Protein AF-A0A7X6UFL4-F1 (afdb_monomer_lite)

Secondary structure (DSSP, 8-state):
-PPP---HHHHHHHHTTSHHHHHHHHHHHHHHHHHHHHHHHHHHTT--HHHHHHHHS--HHHHHHHHH--S-------

Foldseek 3Di:
DDDDDDDPVVVLVVVCVPVVSVVVVVVLVVLVVVLVVVVVVCVVVVHDLVVVCVVVVNDSVVNVCSNPPSDDPPPPPD

Sequence (78 aa):
MSFEKINVKDLVAEKRKDPNFDKEYRKVEQEYKLIEQIVNERKSRNITQKELAAMTGISQQSISRLEREKHIVTANVK

Radius of gyration: 17.08 Å; chains: 1; bounding box: 49×36×34 Å

Structure (mmCIF, N/CA/C/O backbone):
data_AF-A0A7X6UFL4-F1
#
_entry.id   AF-A0A7X6UFL4-F1
#
loop_
_atom_site.group_PDB
_atom_site.id
_atom_site.type_symbol
_atom_site.label_atom_id
_atom_site.label_alt_id
_atom_site.label_comp_id
_atom_site.label_asym_id
_atom_site.label_entity_id
_atom_site.label_seq_id
_atom_site.pdbx_PDB_ins_code
_atom_site.Cartn_x
_atom_site.Cartn_y
_atom_site.Cartn_z
_atom_site.occupancy
_atom_site.B_iso_or_equiv
_atom_site.auth_seq_id
_atom_site.auth_comp_id
_atom_site.auth_asym_id
_atom_site.auth_atom_id
_atom_site.pdbx_PDB_model_num
ATOM 1 N N . MET A 1 1 ? 32.661 14.213 -5.229 1.00 49.00 1 MET A N 1
ATOM 2 C CA . MET A 1 1 ? 31.827 13.041 -5.562 1.00 49.00 1 MET A CA 1
ATOM 3 C C . MET A 1 1 ? 30.580 13.557 -6.253 1.00 49.00 1 MET A C 1
ATOM 5 O O . MET A 1 1 ? 29.796 14.248 -5.616 1.00 49.00 1 MET A O 1
ATOM 9 N N . SER A 1 2 ? 30.460 13.323 -7.555 1.00 69.62 2 SER A N 1
ATOM 10 C CA . SER A 1 2 ? 29.305 13.737 -8.355 1.00 69.62 2 SER A CA 1
ATOM 11 C C . SER A 1 2 ? 28.238 12.656 -8.228 1.00 69.62 2 SER A C 1
ATOM 13 O O . SER A 1 2 ? 28.511 11.502 -8.546 1.00 69.62 2 SER A O 1
ATOM 15 N N . PHE A 1 3 ? 27.052 12.992 -7.731 1.00 78.81 3 PHE A N 1
ATOM 16 C CA . PHE A 1 3 ? 25.931 12.057 -7.755 1.00 78.81 3 PHE A CA 1
ATOM 17 C C . PHE A 1 3 ? 25.323 12.063 -9.157 1.00 78.81 3 PHE A C 1
ATOM 19 O O . PHE A 1 3 ? 24.850 13.100 -9.622 1.00 78.81 3 PHE A O 1
ATOM 26 N N . GLU A 1 4 ? 25.337 10.918 -9.834 1.00 77.75 4 GLU A N 1
ATOM 27 C CA . GLU A 1 4 ? 24.590 10.748 -11.078 1.00 77.75 4 GLU A CA 1
ATOM 28 C C . GLU A 1 4 ? 23.098 10.605 -10.782 1.00 77.75 4 GLU A C 1
ATOM 30 O O . GLU A 1 4 ? 22.670 9.830 -9.921 1.00 77.75 4 GLU A O 1
ATOM 35 N N . LYS A 1 5 ? 22.283 11.368 -11.514 1.00 79.75 5 LYS A N 1
ATOM 36 C CA . LYS A 1 5 ? 20.830 11.268 -11.434 1.00 79.75 5 LYS A CA 1
ATOM 37 C C . LYS A 1 5 ? 20.378 10.057 -12.238 1.00 79.75 5 LYS A C 1
ATOM 39 O O . LYS A 1 5 ? 20.276 10.107 -13.459 1.00 79.75 5 LYS A O 1
ATOM 44 N N . ILE A 1 6 ? 20.067 8.985 -11.531 1.00 83.31 6 ILE A N 1
ATOM 45 C CA . ILE A 1 6 ? 19.541 7.761 -12.124 1.00 83.31 6 ILE A CA 1
ATOM 46 C C . ILE A 1 6 ? 18.019 7.871 -12.277 1.00 83.31 6 ILE A C 1
ATOM 48 O O . ILE A 1 6 ? 17.310 8.180 -11.315 1.00 83.31 6 ILE A O 1
ATOM 52 N N . ASN A 1 7 ? 17.498 7.571 -13.471 1.00 88.25 7 ASN A N 1
ATOM 53 C CA . ASN A 1 7 ? 16.064 7.375 -13.669 1.00 88.25 7 ASN A CA 1
ATOM 54 C C . ASN A 1 7 ? 15.682 5.917 -13.372 1.00 88.25 7 ASN A C 1
ATOM 56 O O . ASN A 1 7 ? 15.928 5.009 -14.164 1.00 88.25 7 ASN A O 1
ATOM 60 N N . VAL A 1 8 ? 15.047 5.700 -12.220 1.00 86.50 8 VAL A N 1
ATOM 61 C CA . VAL A 1 8 ? 14.626 4.367 -11.761 1.00 86.50 8 VAL A CA 1
ATOM 62 C C . VAL A 1 8 ? 13.626 3.716 -12.724 1.00 86.50 8 VAL A C 1
ATOM 64 O O . VAL A 1 8 ? 13.657 2.501 -12.894 1.00 86.50 8 VAL A O 1
ATOM 67 N N . LYS A 1 9 ? 12.759 4.499 -13.383 1.00 88.00 9 LYS A N 1
ATOM 68 C CA . LYS A 1 9 ? 11.764 3.952 -14.322 1.00 88.00 9 LYS A CA 1
ATOM 69 C C . LYS A 1 9 ? 12.437 3.315 -15.532 1.00 88.00 9 LYS A C 1
ATOM 71 O O . LYS A 1 9 ? 12.075 2.203 -15.907 1.00 88.00 9 LYS A O 1
ATOM 76 N N . ASP A 1 10 ? 13.438 3.994 -16.081 1.00 91.12 10 ASP A N 1
ATOM 77 C CA . ASP A 1 10 ? 14.161 3.531 -17.264 1.00 91.12 10 ASP A CA 1
ATOM 78 C C . ASP A 1 10 ? 14.990 2.284 -16.925 1.00 91.12 10 ASP A C 1
ATOM 80 O O . ASP A 1 10 ? 14.948 1.294 -17.650 1.00 91.12 10 ASP A O 1
ATOM 84 N N . LEU A 1 11 ? 15.649 2.266 -15.759 1.00 91.00 11 LEU A N 1
ATOM 85 C CA . LEU A 1 11 ? 16.370 1.081 -15.281 1.00 91.00 11 LEU A CA 1
ATOM 86 C C . LEU A 1 11 ? 15.465 -0.139 -15.095 1.00 91.00 11 LEU A C 1
ATOM 88 O O . LEU A 1 11 ? 15.843 -1.254 -15.453 1.00 91.00 11 LEU A O 1
ATOM 92 N N . VAL A 1 12 ? 14.279 0.056 -14.516 1.00 90.25 12 VAL A N 1
ATOM 93 C CA . VAL A 1 12 ? 13.311 -1.032 -14.346 1.00 90.25 12 VAL A CA 1
ATOM 94 C C . VAL A 1 12 ? 12.820 -1.513 -15.710 1.00 90.25 12 VAL A C 1
ATOM 96 O O . VAL A 1 12 ? 12.742 -2.719 -15.915 1.00 90.25 12 VAL A O 1
ATOM 99 N N . ALA A 1 13 ? 12.545 -0.613 -16.657 1.00 91.50 13 ALA A N 1
ATOM 100 C CA . ALA A 1 13 ? 12.150 -0.987 -18.015 1.00 91.50 13 ALA A CA 1
ATOM 101 C C . ALA A 1 13 ? 13.226 -1.830 -18.723 1.00 91.50 13 ALA A C 1
ATOM 103 O O . ALA A 1 13 ? 12.901 -2.841 -19.343 1.00 91.50 13 ALA A O 1
ATOM 104 N N . GLU A 1 14 ? 14.503 -1.476 -18.564 1.00 93.00 14 GLU A N 1
ATOM 105 C CA . GLU A 1 14 ? 15.625 -2.268 -19.075 1.00 93.00 14 GLU A CA 1
ATOM 106 C C . GLU A 1 14 ? 15.711 -3.648 -18.410 1.00 93.00 14 GLU A C 1
ATOM 108 O O . GLU A 1 14 ? 15.837 -4.662 -19.095 1.00 93.00 14 GLU A O 1
ATOM 113 N N . LYS A 1 15 ? 15.571 -3.726 -17.080 1.00 91.00 15 LYS A N 1
ATOM 114 C CA . LYS A 1 15 ? 15.581 -5.006 -16.348 1.00 91.00 15 LYS A CA 1
ATOM 115 C C . LYS A 1 15 ? 14.408 -5.913 -16.715 1.00 91.00 15 LYS A C 1
ATOM 117 O O . LYS A 1 15 ? 14.573 -7.127 -16.752 1.00 91.00 15 LYS A O 1
ATOM 122 N N . ARG A 1 16 ? 13.251 -5.341 -17.052 1.00 92.44 16 ARG A N 1
ATOM 123 C CA . ARG A 1 16 ? 12.063 -6.076 -17.516 1.00 92.44 16 ARG A CA 1
ATOM 124 C C . ARG A 1 16 ? 12.212 -6.711 -18.900 1.00 92.44 16 ARG A C 1
ATOM 126 O O . ARG A 1 16 ? 11.328 -7.458 -19.304 1.00 92.44 16 ARG A O 1
ATOM 133 N N . LYS A 1 17 ? 13.312 -6.469 -19.620 1.00 94.25 17 LYS A N 1
ATOM 134 C CA . LYS A 1 17 ? 13.636 -7.243 -20.829 1.00 94.25 17 LYS A CA 1
ATOM 135 C C . LYS A 1 17 ? 14.012 -8.692 -20.504 1.00 94.25 17 LYS A C 1
ATOM 137 O O . LYS A 1 17 ? 13.834 -9.553 -21.359 1.00 94.25 17 LYS A O 1
ATOM 142 N N . ASP A 1 18 ? 14.508 -8.969 -19.294 1.00 95.94 18 ASP A N 1
ATOM 143 C CA . ASP A 1 18 ? 14.736 -10.336 -18.817 1.00 95.94 18 ASP A CA 1
ATOM 144 C C . ASP A 1 18 ? 13.386 -10.992 -18.450 1.00 95.94 18 ASP A C 1
ATOM 146 O O . ASP A 1 18 ? 12.703 -10.509 -17.538 1.00 95.94 18 ASP A O 1
ATOM 150 N N . PRO A 1 19 ? 12.988 -12.097 -19.114 1.00 93.81 19 PRO A N 1
ATOM 151 C CA . PRO A 1 19 ? 11.722 -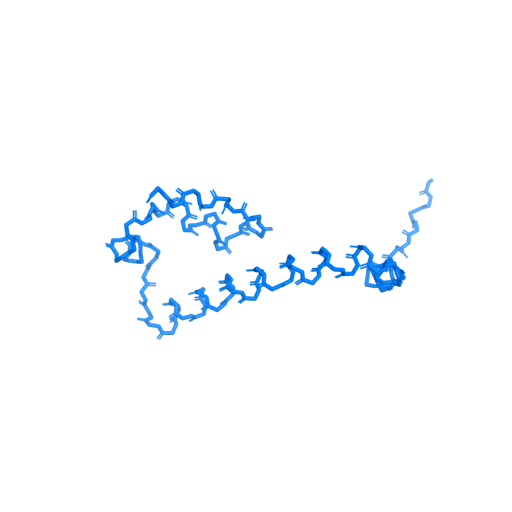12.779 -18.849 1.00 93.81 19 PRO A CA 1
ATOM 152 C C . PRO A 1 19 ? 11.559 -13.262 -17.403 1.00 93.81 19 PRO A C 1
ATOM 154 O O . PRO A 1 19 ? 10.444 -13.253 -16.878 1.00 93.81 19 PRO A O 1
ATOM 157 N N . ASN A 1 20 ? 12.649 -13.676 -16.746 1.00 93.62 20 ASN A N 1
ATOM 158 C CA . ASN A 1 20 ? 12.594 -14.137 -15.357 1.00 93.62 20 ASN A CA 1
ATOM 159 C C . ASN A 1 20 ? 12.307 -12.969 -14.414 1.00 93.62 20 ASN A C 1
ATOM 161 O O . ASN A 1 20 ? 11.464 -13.077 -13.523 1.00 93.62 20 ASN A O 1
ATOM 165 N N . PHE A 1 21 ? 12.966 -11.833 -14.651 1.00 92.69 21 PHE A N 1
ATOM 166 C CA . PHE A 1 21 ? 12.721 -10.614 -13.892 1.00 92.69 21 PHE A CA 1
ATOM 167 C C . PHE A 1 21 ? 11.301 -10.090 -14.120 1.00 92.69 21 PHE A C 1
ATOM 169 O O . PHE A 1 21 ? 10.608 -9.779 -13.156 1.00 92.69 21 PHE A O 1
ATOM 176 N N . ASP A 1 22 ? 10.836 -10.017 -15.371 1.00 93.25 22 ASP A N 1
ATOM 177 C CA . ASP A 1 22 ? 9.500 -9.499 -15.685 1.00 93.25 22 ASP A CA 1
ATOM 178 C C . ASP A 1 22 ? 8.388 -10.366 -15.084 1.00 93.25 22 ASP A C 1
ATOM 180 O O . ASP A 1 22 ? 7.390 -9.834 -14.600 1.00 93.25 22 ASP A O 1
ATOM 184 N N . LYS A 1 23 ? 8.567 -11.692 -15.040 1.00 93.62 23 LYS A N 1
ATOM 185 C CA . LYS A 1 23 ? 7.612 -12.604 -14.399 1.00 93.62 23 LYS A CA 1
ATOM 186 C C . LYS A 1 23 ? 7.446 -12.305 -12.908 1.00 93.62 23 LYS A C 1
ATOM 188 O O . LYS A 1 23 ? 6.320 -12.101 -12.454 1.00 93.62 23 LYS A O 1
ATOM 193 N N . GLU A 1 24 ? 8.545 -12.260 -12.157 1.00 90.88 24 GLU A N 1
ATOM 194 C CA . GLU A 1 24 ? 8.493 -11.969 -10.719 1.00 90.88 24 GLU A CA 1
ATOM 195 C C . GLU A 1 24 ? 8.037 -10.528 -10.457 1.00 90.88 24 GLU A C 1
ATOM 197 O O . GLU A 1 24 ? 7.223 -10.284 -9.567 1.00 90.88 24 GLU A O 1
ATOM 202 N N . TYR A 1 25 ? 8.465 -9.577 -11.293 1.00 90.62 25 TYR A N 1
ATOM 203 C CA . TYR A 1 25 ? 8.024 -8.186 -11.215 1.00 90.62 25 TYR A CA 1
ATOM 204 C C . TYR A 1 25 ? 6.505 -8.060 -11.377 1.00 90.62 25 TYR A C 1
ATOM 206 O O . TYR A 1 25 ? 5.853 -7.396 -10.574 1.00 90.62 25 TYR A O 1
ATOM 214 N N . ARG A 1 26 ? 5.919 -8.730 -12.380 1.00 90.69 26 ARG A N 1
ATOM 215 C CA . ARG A 1 26 ? 4.464 -8.740 -12.601 1.00 90.69 26 ARG A CA 1
ATOM 216 C C . ARG A 1 26 ? 3.709 -9.394 -11.453 1.00 90.69 26 ARG A C 1
ATOM 218 O O . ARG A 1 26 ? 2.642 -8.905 -11.097 1.00 90.69 26 ARG A O 1
ATOM 225 N N . LYS A 1 27 ? 4.236 -10.478 -10.878 1.00 90.38 27 LYS A N 1
ATOM 226 C CA . LYS A 1 27 ? 3.619 -11.148 -9.727 1.00 90.38 27 LYS A CA 1
ATOM 227 C C . LYS A 1 27 ? 3.521 -10.198 -8.532 1.00 90.38 27 LYS A C 1
ATOM 229 O O . LYS A 1 27 ? 2.441 -10.005 -7.983 1.00 90.38 27 LYS A O 1
ATOM 234 N N . VAL A 1 28 ? 4.622 -9.525 -8.211 1.00 88.00 28 VAL A N 1
ATOM 235 C CA . VAL A 1 28 ? 4.663 -8.516 -7.146 1.00 88.00 28 VAL A CA 1
ATOM 236 C C . VAL A 1 28 ? 3.758 -7.317 -7.478 1.00 88.00 28 VAL A C 1
A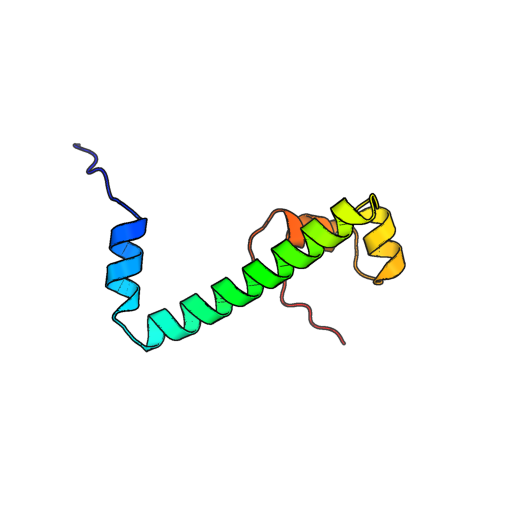TOM 238 O O . VAL A 1 28 ? 3.042 -6.814 -6.615 1.00 88.00 28 VAL A O 1
ATOM 241 N N . GLU A 1 29 ? 3.719 -6.871 -8.738 1.00 88.50 29 GLU A N 1
ATOM 242 C CA . GLU A 1 29 ? 2.806 -5.809 -9.186 1.00 88.50 29 GLU A CA 1
ATOM 243 C C . GLU A 1 29 ? 1.328 -6.192 -8.983 1.00 88.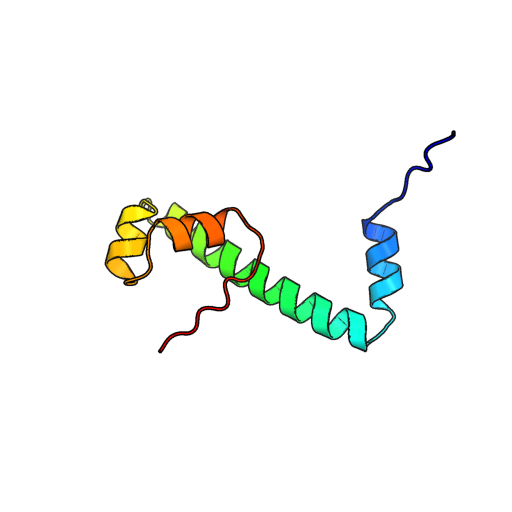50 29 GLU A C 1
ATOM 245 O O . GLU A 1 29 ? 0.527 -5.362 -8.550 1.00 88.50 29 GLU A O 1
ATOM 250 N N . GLN A 1 30 ? 0.954 -7.441 -9.274 1.00 89.06 30 GLN A N 1
ATOM 251 C CA . GLN A 1 30 ? -0.400 -7.954 -9.047 1.00 89.06 30 GLN A CA 1
ATOM 252 C C . GLN A 1 30 ? -0.759 -7.973 -7.559 1.00 89.06 30 GLN A C 1
ATOM 254 O O . GLN A 1 30 ? -1.855 -7.546 -7.193 1.00 89.06 30 GLN A O 1
ATOM 259 N N . GLU A 1 31 ? 0.164 -8.405 -6.702 1.00 85.94 31 GLU A N 1
ATOM 260 C CA . GLU A 1 31 ? -0.025 -8.398 -5.248 1.00 85.94 31 GLU A CA 1
ATOM 261 C C . GLU A 1 31 ? -0.238 -6.968 -4.721 1.00 85.94 31 GLU A C 1
ATOM 263 O O . GLU A 1 31 ? -1.141 -6.735 -3.913 1.00 85.94 31 GLU A O 1
ATOM 268 N N . TYR A 1 32 ? 0.487 -5.974 -5.249 1.00 85.75 32 TYR A N 1
ATOM 269 C CA . TYR A 1 32 ? 0.234 -4.569 -4.909 1.00 85.75 32 TYR A CA 1
ATOM 270 C C . TYR A 1 32 ? -1.127 -4.066 -5.363 1.00 85.75 32 TYR A C 1
ATOM 272 O O . TYR A 1 32 ? -1.789 -3.357 -4.604 1.00 85.75 32 TYR A O 1
ATOM 280 N N . LYS A 1 33 ? -1.555 -4.425 -6.577 1.00 89.06 33 LYS A N 1
ATOM 281 C CA . LYS A 1 33 ? -2.881 -4.041 -7.080 1.00 89.06 33 LYS A CA 1
ATOM 282 C C . LYS A 1 33 ? -3.986 -4.595 -6.187 1.00 89.06 33 LYS A C 1
ATOM 284 O O . LYS A 1 33 ? -4.946 -3.884 -5.907 1.00 89.06 33 LYS A O 1
ATOM 289 N N . LEU A 1 34 ? -3.833 -5.823 -5.694 1.00 88.25 34 LEU A N 1
ATOM 290 C CA . LEU A 1 34 ? -4.792 -6.423 -4.769 1.00 88.25 34 LEU A CA 1
ATOM 291 C C . LEU A 1 34 ? -4.853 -5.665 -3.435 1.00 88.25 34 LEU A C 1
ATOM 293 O O . LEU A 1 34 ? -5.939 -5.350 -2.951 1.00 88.25 34 LEU A O 1
ATOM 297 N N . ILE A 1 35 ? -3.700 -5.326 -2.854 1.00 87.06 35 ILE A N 1
ATOM 298 C CA . ILE A 1 35 ? -3.634 -4.522 -1.624 1.00 87.06 35 ILE A CA 1
ATOM 299 C C . ILE A 1 35 ? -4.307 -3.160 -1.830 1.00 87.06 35 ILE A C 1
ATOM 301 O O . ILE A 1 35 ? -5.099 -2.721 -0.996 1.00 87.06 35 ILE A O 1
ATOM 305 N N . GLU A 1 36 ? -4.033 -2.501 -2.954 1.00 89.19 36 GLU A N 1
ATOM 306 C CA . GLU A 1 36 ? -4.637 -1.214 -3.297 1.00 89.19 36 GLU A CA 1
ATOM 307 C C . GLU A 1 36 ? -6.161 -1.320 -3.430 1.00 89.19 36 GLU A C 1
ATOM 309 O O . GLU A 1 36 ? -6.883 -0.467 -2.912 1.00 89.19 36 GLU A O 1
ATOM 314 N N . GLN A 1 37 ? -6.664 -2.396 -4.041 1.00 90.75 37 GLN A N 1
ATOM 315 C CA . GLN A 1 37 ? -8.098 -2.680 -4.102 1.00 90.75 37 GLN A CA 1
ATOM 316 C C . GLN A 1 37 ? -8.708 -2.844 -2.708 1.00 90.75 37 GLN A C 1
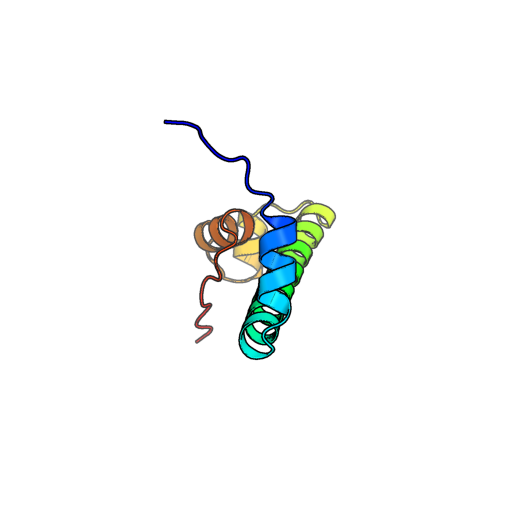ATOM 318 O O . GLN A 1 37 ? -9.736 -2.232 -2.435 1.00 90.75 37 GLN A O 1
ATOM 323 N N . ILE A 1 38 ? -8.068 -3.595 -1.806 1.00 88.31 38 ILE A N 1
ATOM 324 C CA . ILE A 1 38 ? -8.545 -3.769 -0.423 1.00 88.31 38 ILE A CA 1
ATOM 325 C C . ILE A 1 38 ? -8.604 -2.421 0.307 1.00 88.31 38 ILE A C 1
ATOM 327 O O . ILE A 1 38 ? -9.604 -2.105 0.955 1.00 88.31 38 ILE A O 1
ATOM 331 N N . VAL A 1 39 ? -7.556 -1.601 0.182 1.00 89.12 39 VAL A N 1
ATOM 332 C CA . VAL A 1 39 ? -7.496 -0.265 0.798 1.00 89.12 39 VAL A CA 1
ATOM 333 C C . VAL A 1 39 ? -8.597 0.640 0.255 1.00 89.12 39 VAL A C 1
ATOM 335 O O . VAL A 1 39 ? -9.263 1.340 1.023 1.00 89.12 39 VAL A O 1
ATOM 338 N N . ASN A 1 40 ? -8.786 0.643 -1.063 1.00 91.75 40 ASN A N 1
ATOM 339 C CA . ASN A 1 40 ? -9.793 1.465 -1.722 1.00 91.75 40 ASN A CA 1
ATOM 340 C C . ASN A 1 40 ? -11.202 1.018 -1.340 1.00 91.75 40 ASN A C 1
ATOM 342 O O . ASN A 1 40 ? -12.026 1.861 -0.994 1.00 91.75 40 ASN A O 1
ATOM 346 N N . GLU A 1 41 ? -11.456 -0.287 -1.301 1.00 92.25 41 GLU A N 1
ATOM 347 C CA . GLU A 1 41 ? -12.733 -0.844 -0.869 1.00 92.25 41 GLU A CA 1
ATOM 348 C C . GLU A 1 41 ? -13.028 -0.463 0.586 1.00 92.25 41 GLU A C 1
ATOM 350 O O . GLU A 1 41 ? -14.110 0.045 0.885 1.00 92.25 41 GLU A O 1
ATOM 355 N N . ARG A 1 42 ? -12.045 -0.597 1.490 1.00 93.19 42 ARG A N 1
ATOM 356 C CA . ARG A 1 42 ? -12.183 -0.187 2.895 1.00 93.19 42 ARG A CA 1
ATOM 357 C C . ARG A 1 42 ? -12.576 1.287 3.014 1.00 93.19 42 ARG A C 1
ATOM 359 O O . ARG A 1 42 ? -13.489 1.627 3.767 1.00 93.19 42 ARG A O 1
ATOM 366 N N . LYS A 1 43 ? -11.895 2.159 2.264 1.00 92.31 43 LYS A N 1
ATOM 367 C CA . LYS A 1 43 ? -12.188 3.599 2.226 1.00 92.31 43 LYS A CA 1
ATOM 368 C C . LYS A 1 43 ? -13.561 3.886 1.620 1.00 92.31 43 LYS A C 1
ATOM 370 O O . LYS A 1 43 ? -14.275 4.723 2.156 1.00 92.31 43 LYS A O 1
ATOM 375 N N . SER A 1 44 ? -13.953 3.176 0.562 1.00 95.50 44 SER A N 1
ATOM 376 C CA . SER A 1 44 ? -15.263 3.339 -0.083 1.00 95.50 44 SER A CA 1
ATOM 377 C C . SER A 1 44 ? -16.420 2.988 0.857 1.00 95.50 44 SER A C 1
ATOM 379 O O . SER A 1 44 ? -17.449 3.656 0.857 1.00 95.50 44 SER A O 1
ATOM 381 N N . ARG A 1 45 ? -16.212 1.991 1.726 1.00 94.06 45 ARG A N 1
ATOM 382 C CA . ARG A 1 45 ? -17.159 1.576 2.768 1.00 94.06 45 ARG A CA 1
ATOM 383 C C . ARG A 1 45 ? -17.089 2.434 4.029 1.00 94.06 45 ARG A C 1
ATOM 385 O O . ARG A 1 45 ? -17.871 2.209 4.944 1.00 94.06 45 ARG A O 1
ATOM 392 N N . ASN A 1 46 ? -16.165 3.394 4.090 1.00 94.62 46 ASN A N 1
ATOM 393 C CA . ASN A 1 46 ? -15.944 4.272 5.239 1.00 94.62 46 ASN A CA 1
ATOM 394 C C . ASN A 1 46 ? -15.690 3.534 6.569 1.00 94.62 46 ASN A C 1
ATOM 396 O O . ASN A 1 46 ? -15.988 4.056 7.640 1.00 94.62 46 ASN A O 1
ATOM 400 N N . ILE A 1 47 ? -15.102 2.334 6.512 1.00 94.81 47 ILE A N 1
ATOM 401 C CA . ILE A 1 47 ? -14.768 1.553 7.709 1.00 94.81 47 ILE A CA 1
ATOM 402 C C . ILE A 1 47 ? -13.309 1.770 8.125 1.00 94.81 47 ILE A C 1
ATOM 404 O O . ILE A 1 47 ? -12.397 1.968 7.313 1.00 94.81 47 ILE A O 1
ATOM 408 N N . THR A 1 48 ? -13.061 1.706 9.421 1.00 94.56 48 THR A N 1
ATOM 409 C CA . THR A 1 48 ? -11.739 1.797 10.036 1.00 94.56 48 THR A CA 1
ATOM 410 C C . THR A 1 48 ? -10.949 0.497 9.863 1.00 94.56 48 THR A C 1
ATOM 412 O O . THR A 1 48 ? -11.498 -0.581 9.636 1.00 94.56 48 THR A O 1
ATOM 415 N N . GLN A 1 49 ? -9.624 0.565 10.028 1.00 92.06 49 GLN A N 1
ATOM 416 C CA . GLN A 1 49 ? -8.780 -0.640 10.051 1.00 92.06 49 GLN A CA 1
ATOM 417 C C . GLN A 1 49 ? -9.166 -1.601 11.190 1.00 92.06 49 GLN A C 1
ATOM 419 O O . GLN A 1 49 ? -8.999 -2.810 11.058 1.00 92.06 49 GLN A O 1
ATOM 424 N N . LYS A 1 50 ? -9.688 -1.074 12.308 1.00 93.81 50 LYS A N 1
ATOM 425 C CA . LYS A 1 50 ? -10.158 -1.873 13.448 1.00 93.81 50 LYS A CA 1
ATOM 426 C C . LYS A 1 50 ? -11.445 -2.632 13.115 1.00 93.81 50 LYS A C 1
ATOM 428 O O . LYS A 1 50 ? -11.592 -3.779 13.520 1.00 93.81 50 LYS A O 1
ATOM 433 N N . GLU A 1 51 ? -12.354 -2.017 12.368 1.00 92.94 51 GLU A N 1
ATOM 434 C CA . GLU A 1 51 ? -13.573 -2.684 11.899 1.00 92.94 51 GLU A CA 1
ATOM 435 C C . GLU A 1 51 ? -13.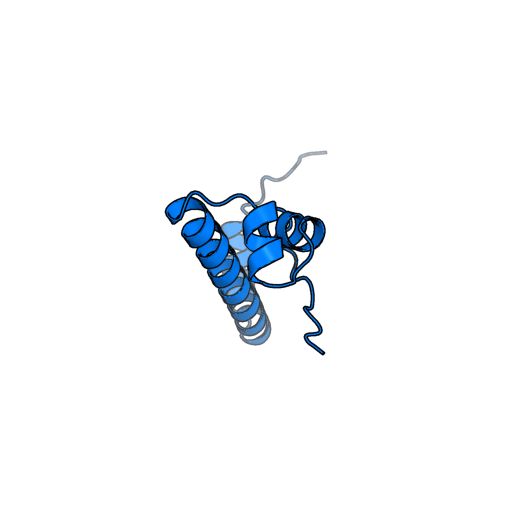248 -3.745 10.849 1.00 92.94 51 GLU A C 1
ATOM 437 O O . GLU A 1 51 ? -13.724 -4.871 10.960 1.00 92.94 51 GLU A O 1
ATOM 442 N N . LEU A 1 52 ? -12.349 -3.448 9.902 1.00 91.94 52 LEU A N 1
ATOM 443 C CA . LEU A 1 52 ? -11.876 -4.452 8.946 1.00 91.94 52 LEU A CA 1
ATOM 444 C C . LEU A 1 52 ? -11.204 -5.645 9.655 1.00 91.94 52 LEU A C 1
ATOM 446 O O . LEU A 1 52 ? -11.420 -6.790 9.260 1.00 91.94 52 LEU A O 1
ATOM 450 N N . ALA A 1 53 ? -10.442 -5.398 10.726 1.00 92.56 53 ALA A N 1
ATOM 451 C CA . ALA A 1 53 ? -9.858 -6.447 11.567 1.00 92.56 53 ALA A CA 1
ATOM 452 C C . ALA A 1 53 ? -10.930 -7.349 12.195 1.00 92.56 53 ALA A C 1
ATOM 454 O O . ALA A 1 53 ? -10.836 -8.572 12.123 1.00 92.56 53 ALA A O 1
ATOM 455 N N . ALA A 1 54 ? -11.979 -6.747 12.760 1.00 92.88 54 ALA A N 1
ATOM 456 C CA . ALA A 1 54 ? -13.090 -7.486 13.352 1.00 92.88 54 ALA A CA 1
ATOM 457 C C . ALA A 1 54 ? -13.864 -8.322 12.315 1.00 92.88 54 ALA A C 1
ATOM 459 O O . ALA A 1 54 ? -14.290 -9.429 12.626 1.00 92.88 54 ALA A O 1
ATOM 460 N N . MET A 1 55 ? -14.011 -7.821 11.083 1.00 89.62 55 MET A N 1
ATOM 461 C CA . MET A 1 55 ? -14.718 -8.523 10.003 1.00 89.62 55 MET A CA 1
ATOM 462 C C . MET A 1 55 ? -13.916 -9.684 9.404 1.00 89.62 55 MET A C 1
ATOM 464 O O . MET A 1 55 ? -14.497 -10.683 8.995 1.00 89.62 55 MET A O 1
ATOM 468 N N . THR A 1 56 ? -12.591 -9.543 9.312 1.00 87.31 56 THR A N 1
ATOM 469 C CA . THR A 1 56 ? -11.710 -10.508 8.624 1.00 87.31 56 THR A CA 1
ATOM 470 C C . THR A 1 56 ? -11.012 -11.482 9.571 1.00 87.31 56 THR A C 1
ATOM 472 O O . THR A 1 56 ? -10.415 -12.452 9.113 1.00 87.31 56 THR A O 1
ATOM 475 N N . GLY A 1 57 ? -11.033 -11.219 10.882 1.00 87.81 57 GLY A N 1
ATOM 476 C CA . GLY A 1 57 ? -10.251 -11.965 11.872 1.00 87.81 57 GLY A CA 1
ATOM 477 C C . GLY A 1 57 ? -8.745 -11.671 11.823 1.00 87.81 57 GLY A C 1
ATOM 478 O O . GLY A 1 57 ? -7.971 -12.283 12.556 1.00 87.81 57 GLY A O 1
ATOM 479 N N . ILE A 1 58 ? -8.311 -10.729 10.981 1.00 88.38 58 ILE A N 1
ATOM 480 C CA . ILE A 1 58 ? -6.917 -10.296 10.867 1.00 88.38 58 ILE A CA 1
ATOM 481 C C . ILE A 1 58 ? -6.647 -9.211 11.913 1.00 88.38 58 ILE A C 1
ATOM 483 O O . ILE A 1 58 ? -7.491 -8.362 12.175 1.00 88.38 58 ILE A O 1
ATOM 487 N N . SER A 1 59 ? -5.452 -9.183 12.509 1.00 91.50 59 SER A N 1
ATOM 488 C CA . SER A 1 59 ? -5.116 -8.131 13.476 1.00 91.50 59 SER A CA 1
ATOM 489 C C . SER A 1 59 ? -5.062 -6.737 12.823 1.00 91.50 59 SER A C 1
ATOM 491 O O . SER A 1 59 ? -4.591 -6.580 11.694 1.00 91.50 59 SER A O 1
ATOM 493 N N . GLN A 1 60 ? -5.462 -5.689 13.554 1.00 90.00 60 GLN A N 1
ATOM 494 C CA . GLN A 1 60 ? -5.364 -4.306 13.061 1.00 90.00 60 GLN A CA 1
ATOM 495 C C . GLN A 1 60 ? -3.914 -3.907 12.735 1.00 90.00 60 GLN A C 1
ATOM 497 O O . GLN A 1 60 ? -3.686 -3.142 11.802 1.00 90.00 60 GLN A O 1
ATOM 502 N N . GLN A 1 61 ? -2.931 -4.458 13.454 1.00 89.94 61 GLN A N 1
ATOM 503 C CA . GLN A 1 61 ? -1.508 -4.235 13.183 1.00 89.94 61 GLN A CA 1
ATOM 504 C C . GLN A 1 61 ? -1.099 -4.850 11.840 1.00 89.94 61 GLN A C 1
ATOM 506 O O . GLN A 1 61 ? -0.408 -4.202 11.058 1.00 89.94 61 GLN A O 1
ATOM 511 N N . SER A 1 62 ? -1.561 -6.070 11.550 1.00 87.94 62 SER A N 1
ATOM 512 C CA . SER A 1 62 ? -1.339 -6.746 10.267 1.00 87.94 62 SER A CA 1
ATOM 513 C C . SER A 1 62 ? -1.997 -5.989 9.114 1.00 87.94 62 SER A C 1
ATOM 515 O O . SER A 1 62 ? -1.363 -5.818 8.080 1.00 87.94 62 SER A O 1
ATOM 517 N N . ILE A 1 63 ? -3.216 -5.472 9.307 1.00 88.88 63 ILE A N 1
ATOM 518 C CA . ILE A 1 63 ? -3.884 -4.609 8.321 1.00 88.88 63 ILE A CA 1
ATOM 519 C C . ILE A 1 63 ? -3.082 -3.324 8.115 1.00 88.88 63 ILE A C 1
ATOM 521 O O . ILE A 1 63 ? -2.764 -2.985 6.987 1.00 88.88 63 ILE A O 1
ATOM 525 N N . SER A 1 64 ? -2.680 -2.634 9.184 1.00 89.50 64 SER A N 1
ATOM 526 C CA . SER A 1 64 ? -1.873 -1.410 9.082 1.00 89.50 64 SER A CA 1
ATOM 527 C C . SER A 1 64 ? -0.571 -1.633 8.304 1.00 89.50 64 SER A C 1
ATOM 529 O O . SER A 1 64 ? -0.219 -0.815 7.453 1.00 89.50 64 SER A O 1
ATOM 531 N N . ARG A 1 65 ? 0.116 -2.760 8.546 1.00 86.06 65 ARG A N 1
ATOM 532 C CA . ARG A 1 65 ? 1.300 -3.160 7.774 1.00 86.06 65 ARG A CA 1
ATOM 533 C C . ARG A 1 65 ? 0.950 -3.412 6.315 1.00 86.06 65 ARG A C 1
ATOM 535 O O . ARG A 1 65 ? 1.587 -2.818 5.465 1.00 86.06 65 ARG A O 1
ATOM 542 N N . LEU A 1 66 ? -0.097 -4.185 6.035 1.00 84.50 66 LEU A N 1
ATOM 543 C CA . LEU A 1 66 ? -0.566 -4.446 4.672 1.00 84.50 66 LEU A CA 1
ATOM 544 C C . LEU A 1 66 ? -0.897 -3.150 3.909 1.00 84.50 66 LEU A C 1
ATOM 546 O O . LEU A 1 66 ? -0.618 -3.056 2.722 1.00 84.50 66 LEU A O 1
ATOM 550 N N . GLU A 1 67 ? -1.452 -2.133 4.577 1.00 83.81 67 GLU A N 1
ATOM 551 C CA . GLU A 1 67 ? -1.790 -0.853 3.937 1.00 83.81 67 GLU A CA 1
ATOM 552 C C . GLU A 1 67 ? -0.593 0.099 3.757 1.00 83.81 67 GLU A C 1
ATOM 554 O O . GLU A 1 67 ? -0.602 0.919 2.837 1.00 83.81 67 GLU A O 1
ATOM 559 N N . ARG A 1 68 ? 0.410 0.062 4.648 1.00 79.69 68 ARG A N 1
ATOM 560 C CA . ARG A 1 68 ? 1.552 1.003 4.639 1.00 79.69 68 ARG A CA 1
ATOM 561 C C . ARG A 1 68 ? 2.796 0.417 3.999 1.00 79.69 68 ARG A C 1
ATOM 563 O O . ARG A 1 68 ? 3.467 1.079 3.209 1.00 79.69 68 ARG A O 1
ATOM 570 N N . GLU A 1 69 ? 3.138 -0.793 4.404 1.00 65.94 69 GLU A N 1
ATOM 571 C CA . GLU A 1 69 ? 4.267 -1.524 3.881 1.00 65.94 69 GLU A CA 1
ATOM 572 C C . GLU A 1 69 ? 3.769 -2.241 2.640 1.00 65.94 69 GLU A C 1
ATOM 574 O O . GLU A 1 69 ? 3.011 -3.204 2.687 1.00 65.94 69 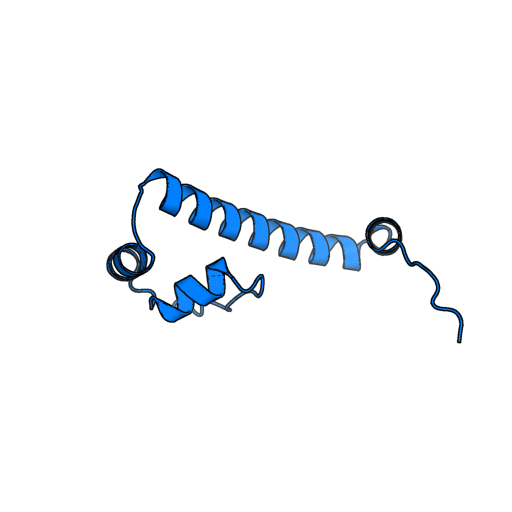GLU A O 1
ATOM 579 N N . LYS A 1 70 ? 4.247 -1.765 1.497 1.00 61.88 70 LYS A N 1
ATOM 580 C CA . LYS A 1 70 ? 4.284 -2.515 0.248 1.00 61.88 70 LYS A CA 1
ATOM 581 C C . LYS A 1 70 ? 5.200 -3.748 0.399 1.00 61.88 70 LYS A C 1
ATOM 583 O O . LYS A 1 70 ? 6.067 -3.982 -0.419 1.00 61.88 70 LYS A O 1
ATOM 588 N N . HIS A 1 71 ? 5.069 -4.515 1.468 1.00 54.31 71 HIS A N 1
ATOM 589 C CA . HIS A 1 71 ? 5.728 -5.789 1.665 1.00 54.31 71 HIS A CA 1
ATOM 590 C C . HIS A 1 71 ? 4.638 -6.814 1.907 1.00 54.31 71 HIS A C 1
ATOM 592 O O . HIS A 1 71 ? 3.778 -6.639 2.770 1.00 54.31 71 HIS A O 1
ATOM 598 N N . ILE A 1 72 ? 4.676 -7.881 1.116 1.00 49.62 72 ILE A N 1
ATOM 599 C CA . ILE A 1 72 ? 3.772 -9.010 1.268 1.00 49.62 72 ILE A CA 1
ATOM 600 C C . ILE A 1 72 ? 3.989 -9.580 2.664 1.00 49.62 72 ILE A C 1
ATOM 602 O O . ILE A 1 72 ? 5.028 -10.170 2.964 1.00 49.62 72 ILE A O 1
ATOM 606 N N . VAL A 1 73 ? 3.000 -9.401 3.534 1.00 47.41 73 VAL A N 1
ATOM 607 C CA . VAL A 1 73 ? 2.862 -10.277 4.688 1.00 47.41 73 VAL A CA 1
ATOM 608 C C . VAL A 1 73 ? 2.483 -11.622 4.085 1.00 47.41 73 VAL A C 1
ATOM 610 O O . VAL A 1 73 ? 1.397 -11.741 3.519 1.00 47.41 73 VAL A O 1
ATOM 613 N N . THR A 1 74 ? 3.368 -12.620 4.138 1.00 41.00 74 THR A N 1
ATOM 614 C CA . THR A 1 74 ? 2.984 -14.002 3.835 1.00 41.00 74 THR A CA 1
ATOM 615 C C . THR A 1 74 ? 1.897 -14.379 4.834 1.00 41.00 74 THR A C 1
ATOM 617 O O . THR A 1 74 ? 2.179 -14.740 5.977 1.00 41.00 74 THR A O 1
ATOM 620 N N . ALA A 1 75 ? 0.639 -14.206 4.437 1.00 40.56 75 ALA A N 1
ATOM 621 C CA . ALA A 1 75 ? -0.495 -14.652 5.211 1.00 40.56 75 ALA A CA 1
ATOM 622 C C . ALA A 1 75 ? -0.503 -16.175 5.102 1.00 40.56 75 ALA A C 1
ATOM 624 O O . ALA A 1 75 ? -1.071 -16.745 4.174 1.00 40.56 75 ALA A O 1
ATOM 625 N N . ASN A 1 76 ? 0.170 -16.839 6.042 1.00 35.34 76 ASN A N 1
ATOM 626 C CA . ASN A 1 76 ? -0.126 -18.229 6.348 1.00 35.34 76 ASN A CA 1
ATOM 627 C C . ASN A 1 76 ? -1.536 -18.249 6.939 1.00 35.34 76 ASN A C 1
ATOM 629 O O . ASN A 1 76 ? -1.720 -18.165 8.154 1.00 35.34 76 ASN A O 1
ATOM 633 N N . VAL A 1 77 ? -2.528 -18.280 6.053 1.00 35.09 77 VAL A N 1
ATOM 634 C CA . VAL A 1 77 ? -3.878 -18.702 6.397 1.00 35.09 77 VAL A CA 1
ATOM 635 C C . VAL A 1 77 ? -3.736 -20.182 6.744 1.00 35.09 77 VAL A C 1
ATOM 637 O O . VAL A 1 77 ? -3.439 -20.996 5.871 1.00 35.09 77 VAL A O 1
ATOM 640 N N . LYS A 1 78 ? -3.786 -20.484 8.043 1.00 34.06 78 LYS A N 1
ATOM 641 C CA . LYS A 1 78 ? -3.945 -21.855 8.532 1.00 34.06 78 LYS A CA 1
ATOM 642 C C . LYS A 1 78 ? -5.303 -22.400 8.118 1.00 34.06 78 LYS A C 1
ATOM 644 O O . LYS A 1 78 ? -6.261 -21.596 8.106 1.00 34.06 78 LYS A O 1
#

pLDDT: mean 83.45, std 15.95, range [34.06, 95.94]